Protein AF-A0A351XLN3-F1 (afdb_monomer_lite)

Foldseek 3Di:
DDDDDDDDDDVVVVVVVVVVVVVVVVVVVVCCVVVVPPVDPDDDDDDDDPDDQQQPDDADWDWDWDDDPNFIKIWIWGDDSRDTPDIAIPRDDPVNCVVCVVND

Secondary structure (DSSP, 8-state):
----------HHHHHHHHHHHHHHHHHHHHHHHHHS--SS------S--TT-----S--EEEEEEEEETTEEEEEEEEE-SSSEEEEEEES--HHHHHH-GGG-

Structure (mmCIF, N/CA/C/O backbone):
data_AF-A0A351XLN3-F1
#
_entry.id   AF-A0A351XLN3-F1
#
loop_
_atom_site.group_PDB
_atom_site.id
_atom_site.type_symbol
_atom_site.label_atom_id
_atom_site.label_alt_id
_atom_site.label_comp_id
_atom_site.label_asym_id
_atom_site.label_entity_id
_atom_site.label_seq_id
_atom_site.pdbx_PDB_ins_code
_atom_site.Cartn_x
_atom_site.Cartn_y
_atom_site.Cartn_z
_atom_site.occupancy
_atom_site.B_iso_or_equiv
_atom_site.auth_seq_id
_atom_site.auth_comp_id
_atom_site.auth_asym_id
_atom_site.auth_atom_id
_atom_site.pdbx_PDB_model_num
ATOM 1 N N . MET A 1 1 ? 38.275 4.214 -66.220 1.00 51.94 1 MET A N 1
ATOM 2 C CA . MET A 1 1 ? 39.420 4.153 -65.286 1.00 51.94 1 MET A CA 1
ATOM 3 C C . MET A 1 1 ? 38.883 4.054 -63.862 1.00 51.94 1 MET A C 1
ATOM 5 O O . MET A 1 1 ? 38.512 5.068 -63.282 1.00 51.94 1 MET A O 1
ATOM 9 N N . SER A 1 2 ? 38.737 2.841 -63.332 1.00 66.19 2 SER A N 1
ATOM 10 C CA . SER A 1 2 ? 38.219 2.580 -61.982 1.00 66.19 2 SER A CA 1
ATOM 11 C C . SER A 1 2 ? 39.291 2.924 -60.950 1.00 66.19 2 SER A C 1
ATOM 13 O O . SER A 1 2 ? 40.348 2.301 -60.887 1.00 66.19 2 SER A O 1
ATOM 15 N N . ARG A 1 3 ? 39.040 3.972 -60.166 1.00 69.75 3 ARG A N 1
ATOM 16 C CA . ARG A 1 3 ? 39.963 4.482 -59.152 1.00 69.75 3 ARG A CA 1
ATOM 17 C C . ARG A 1 3 ? 39.734 3.737 -57.838 1.00 69.75 3 ARG A C 1
ATOM 19 O O . ARG A 1 3 ? 39.044 4.238 -56.955 1.00 69.75 3 ARG A O 1
ATOM 26 N N . THR A 1 4 ? 40.291 2.537 -57.715 1.00 80.75 4 THR A N 1
ATOM 27 C CA . THR A 1 4 ? 40.244 1.784 -56.455 1.00 80.75 4 THR A CA 1
ATOM 28 C C . THR A 1 4 ? 41.148 2.472 -55.436 1.00 80.75 4 THR A C 1
ATOM 30 O O . THR A 1 4 ? 42.352 2.604 -55.653 1.00 80.75 4 THR A O 1
ATOM 33 N N . ARG A 1 5 ? 40.572 2.965 -54.336 1.00 74.00 5 ARG A N 1
ATOM 34 C CA . ARG A 1 5 ? 41.341 3.509 -53.212 1.00 74.00 5 ARG A CA 1
ATOM 35 C C . ARG A 1 5 ? 41.584 2.397 -52.203 1.00 74.00 5 ARG A C 1
ATOM 37 O O . ARG A 1 5 ? 40.637 1.818 -51.685 1.00 74.00 5 ARG A O 1
ATOM 44 N N . ILE A 1 6 ? 42.854 2.109 -51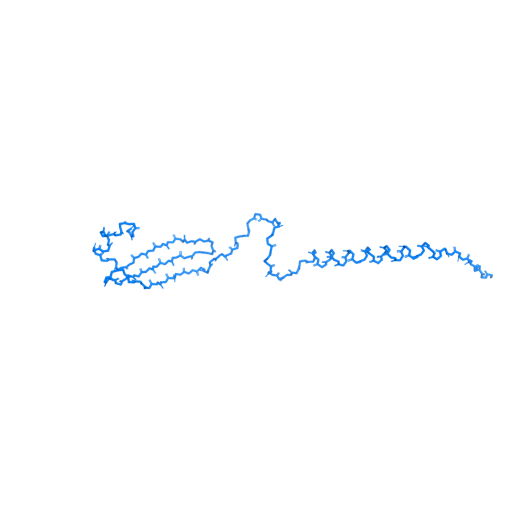.950 1.00 80.31 6 ILE A N 1
ATOM 45 C CA . ILE A 1 6 ? 43.280 1.145 -50.938 1.00 80.31 6 ILE A CA 1
ATOM 46 C C . ILE A 1 6 ? 43.266 1.881 -49.601 1.00 80.31 6 ILE A C 1
ATOM 48 O O . ILE A 1 6 ? 44.052 2.802 -49.384 1.00 80.31 6 ILE A O 1
ATOM 52 N N . ILE A 1 7 ? 42.317 1.522 -48.742 1.00 77.25 7 ILE A N 1
ATOM 53 C CA . ILE A 1 7 ? 42.153 2.110 -47.414 1.00 77.25 7 ILE A CA 1
ATOM 54 C C . ILE A 1 7 ? 42.885 1.201 -46.427 1.00 77.25 7 ILE A C 1
ATOM 56 O O . ILE A 1 7 ? 42.567 0.020 -46.311 1.00 77.25 7 ILE A O 1
ATOM 60 N N . ILE A 1 8 ? 43.887 1.749 -45.743 1.00 75.12 8 ILE A N 1
ATOM 61 C CA . ILE A 1 8 ? 44.701 1.027 -44.762 1.00 75.12 8 ILE A CA 1
ATOM 62 C C . ILE A 1 8 ? 44.092 1.307 -43.389 1.00 75.12 8 ILE A C 1
ATOM 64 O O . ILE A 1 8 ? 44.375 2.331 -42.772 1.00 75.12 8 ILE A O 1
ATOM 68 N N . LEU A 1 9 ? 43.197 0.426 -42.945 1.00 74.81 9 LEU A N 1
ATOM 69 C CA . LEU A 1 9 ? 42.611 0.497 -41.610 1.00 74.81 9 LEU A CA 1
ATOM 70 C C . LEU A 1 9 ? 43.546 -0.163 -40.599 1.00 74.81 9 LEU A C 1
ATOM 72 O O . LEU A 1 9 ? 43.964 -1.312 -40.762 1.00 74.81 9 LEU A O 1
ATOM 76 N N . GLN A 1 10 ? 43.853 0.556 -39.524 1.00 80.06 10 GLN A N 1
ATOM 77 C CA . GLN A 1 10 ? 44.558 -0.024 -38.394 1.00 80.06 10 GLN A CA 1
ATOM 78 C C . GLN A 1 10 ? 43.573 -0.910 -37.627 1.00 80.06 10 GLN A C 1
ATOM 80 O O . GLN A 1 10 ? 42.716 -0.424 -36.896 1.00 80.06 10 GLN A O 1
ATOM 85 N N . MET A 1 11 ? 43.692 -2.231 -37.787 1.00 82.75 11 MET A N 1
ATOM 86 C CA . MET A 1 11 ? 42.822 -3.215 -37.117 1.00 82.75 11 MET A CA 1
ATOM 87 C C . MET A 1 11 ? 42.753 -3.022 -35.595 1.00 82.75 11 MET A C 1
ATOM 89 O O . MET A 1 11 ? 41.730 -3.301 -34.974 1.00 82.75 11 MET A O 1
ATOM 93 N N . ARG A 1 12 ? 43.836 -2.504 -35.001 1.00 82.38 12 ARG A N 1
ATOM 94 C CA . ARG A 1 12 ? 43.911 -2.166 -33.576 1.00 82.38 12 ARG A CA 1
ATOM 95 C C . ARG A 1 12 ? 42.956 -1.052 -33.166 1.00 82.38 12 ARG A C 1
ATOM 97 O O . ARG A 1 12 ? 42.567 -1.028 -32.017 1.00 82.38 12 ARG A O 1
ATOM 104 N N . GLU A 1 13 ? 42.593 -0.141 -34.057 1.00 82.25 13 GLU A N 1
ATOM 105 C CA . GLU A 1 13 ? 41.663 0.946 -33.746 1.00 82.25 13 GLU A CA 1
ATOM 106 C C . GLU A 1 13 ? 40.214 0.494 -33.968 1.00 82.25 13 GLU A C 1
ATOM 108 O O . GLU A 1 13 ? 39.361 0.714 -33.109 1.00 82.25 13 GLU A O 1
ATOM 113 N N . ILE A 1 14 ? 39.967 -0.273 -35.043 1.00 88.44 14 ILE A N 1
ATOM 114 C CA . ILE A 1 14 ? 38.647 -0.855 -35.342 1.00 88.44 14 ILE A CA 1
ATOM 115 C C . ILE A 1 14 ? 38.122 -1.688 -34.170 1.00 88.44 14 ILE A C 1
ATOM 117 O O . ILE A 1 14 ? 36.932 -1.619 -33.869 1.00 88.44 14 ILE A O 1
ATOM 121 N N . ILE A 1 15 ? 38.980 -2.471 -33.506 1.00 90.62 15 ILE A N 1
ATOM 122 C CA . ILE A 1 15 ? 38.531 -3.333 -32.407 1.00 90.62 15 ILE A CA 1
ATOM 123 C C . ILE A 1 15 ? 37.964 -2.509 -31.243 1.00 90.62 15 ILE A C 1
ATOM 125 O O . ILE A 1 15 ? 36.900 -2.840 -30.727 1.00 90.62 15 ILE A O 1
ATOM 129 N N . TYR A 1 16 ? 38.610 -1.395 -30.878 1.00 90.88 16 TYR A N 1
ATOM 130 C CA . TYR A 1 16 ? 38.130 -0.525 -29.805 1.00 90.88 16 TYR A CA 1
ATOM 131 C C . TYR A 1 16 ? 36.863 0.217 -30.220 1.00 90.88 16 TYR A C 1
ATOM 133 O O . TYR A 1 16 ? 35.938 0.316 -29.418 1.00 90.88 16 TYR A O 1
ATOM 141 N N . THR A 1 17 ? 36.771 0.669 -31.474 1.00 91.88 17 THR A N 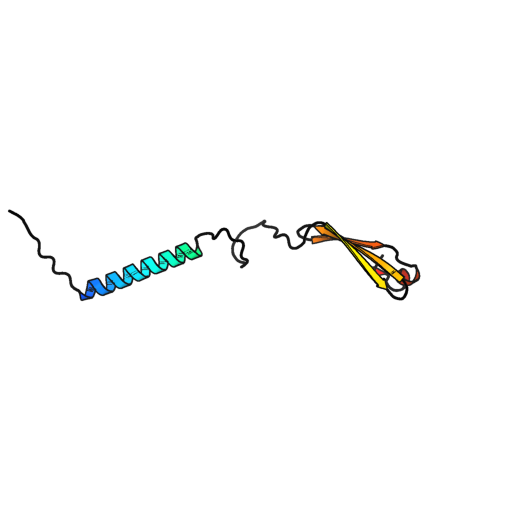1
ATOM 142 C CA . THR A 1 17 ? 35.546 1.285 -32.002 1.00 91.88 17 THR A CA 1
ATOM 143 C C . THR A 1 17 ? 34.378 0.300 -32.006 1.00 91.88 17 THR A C 1
ATOM 145 O O . THR A 1 17 ? 33.280 0.662 -31.594 1.00 91.88 17 THR A O 1
ATOM 148 N N . ALA A 1 18 ? 34.598 -0.953 -32.408 1.00 93.00 18 ALA A N 1
ATOM 149 C CA . ALA A 1 18 ? 33.563 -1.984 -32.415 1.00 93.00 18 ALA A CA 1
ATOM 150 C C . ALA A 1 18 ? 33.069 -2.306 -30.995 1.00 93.00 18 ALA A C 1
ATOM 152 O O . ALA A 1 18 ? 31.861 -2.367 -30.765 1.00 93.00 18 ALA A O 1
ATOM 153 N N . ILE A 1 19 ? 33.990 -2.447 -30.035 1.00 94.19 19 ILE A N 1
ATOM 154 C CA . ILE A 1 19 ? 33.657 -2.667 -28.619 1.00 94.19 19 ILE A CA 1
ATOM 155 C C . ILE A 1 19 ? 32.886 -1.469 -28.053 1.00 94.19 19 ILE A C 1
ATOM 157 O O . ILE A 1 19 ? 31.875 -1.649 -27.378 1.00 94.19 19 ILE A O 1
ATOM 161 N N . PHE A 1 20 ? 33.333 -0.249 -28.353 1.00 94.31 20 PHE A N 1
ATOM 162 C CA . PHE A 1 20 ? 32.708 0.980 -27.871 1.00 94.31 20 PHE A CA 1
ATOM 163 C C . PHE A 1 20 ? 31.291 1.167 -28.426 1.00 94.31 20 PHE A C 1
ATOM 165 O O . PHE A 1 20 ? 30.371 1.479 -27.674 1.00 94.31 20 PHE A O 1
ATOM 172 N N . VAL A 1 21 ? 31.088 0.912 -29.722 1.00 96.38 21 VAL A N 1
ATOM 173 C CA . VAL A 1 21 ? 29.760 0.951 -30.354 1.00 96.38 21 VAL A CA 1
ATOM 174 C C . VAL A 1 21 ? 28.851 -0.134 -29.777 1.00 96.38 21 VAL A C 1
ATOM 176 O O . VAL A 1 21 ? 27.697 0.152 -29.465 1.00 96.38 21 VAL A O 1
ATOM 179 N N . GLY A 1 22 ? 29.364 -1.351 -29.568 1.00 96.19 22 GLY A N 1
ATOM 180 C CA . GLY A 1 22 ? 28.615 -2.430 -28.922 1.00 96.19 22 GLY A CA 1
ATOM 181 C C . GLY A 1 22 ? 28.159 -2.062 -27.507 1.00 96.19 22 GLY A C 1
ATOM 182 O O . GLY A 1 22 ? 26.989 -2.238 -27.181 1.00 96.19 22 GLY A O 1
ATOM 183 N N . LEU A 1 23 ? 29.049 -1.480 -26.697 1.00 96.19 23 LEU A N 1
ATOM 184 C CA . LEU A 1 23 ? 28.717 -0.967 -25.363 1.00 96.19 23 LEU A CA 1
ATOM 185 C C . LEU A 1 23 ? 27.697 0.176 -25.408 1.00 96.19 23 LEU A C 1
ATOM 187 O O . LEU A 1 23 ? 26.792 0.211 -24.581 1.00 96.19 23 LEU A O 1
ATOM 191 N N . GLY A 1 24 ? 27.806 1.089 -26.374 1.00 95.56 24 GLY A N 1
ATOM 192 C CA . GLY A 1 24 ? 26.841 2.177 -26.548 1.00 95.56 24 GLY A CA 1
ATOM 193 C C . GLY A 1 24 ? 25.443 1.672 -26.912 1.00 95.56 24 GLY A C 1
ATOM 194 O O . GLY A 1 24 ? 24.454 2.129 -26.343 1.00 95.56 24 GLY A O 1
ATOM 195 N N . ILE A 1 25 ? 25.358 0.688 -27.812 1.00 96.31 25 ILE A N 1
ATOM 196 C CA . ILE A 1 25 ? 24.089 0.046 -28.180 1.00 96.31 25 ILE A CA 1
ATOM 197 C C . ILE A 1 25 ? 23.526 -0.742 -26.994 1.00 96.31 25 ILE A C 1
ATOM 199 O O . ILE A 1 25 ? 22.338 -0.627 -26.712 1.00 96.31 25 ILE A O 1
ATOM 203 N N . LEU A 1 26 ? 24.361 -1.491 -26.267 1.00 95.19 26 LEU A N 1
ATOM 204 C CA . LEU A 1 26 ? 23.962 -2.196 -25.044 1.00 95.19 26 LEU A CA 1
ATOM 205 C C . LEU A 1 26 ? 23.350 -1.224 -24.025 1.00 95.19 26 LEU A C 1
ATOM 207 O O . LEU A 1 26 ? 22.284 -1.494 -23.478 1.00 95.19 26 LEU A O 1
ATOM 211 N N . LEU A 1 27 ? 24.001 -0.080 -23.805 1.00 93.62 27 LEU A N 1
ATOM 212 C CA . LEU A 1 27 ? 23.519 0.952 -22.893 1.00 93.62 27 LEU A CA 1
ATOM 213 C C . LEU A 1 27 ? 22.182 1.523 -23.372 1.00 93.62 27 LEU A C 1
ATOM 215 O O . LEU A 1 27 ? 21.267 1.651 -22.566 1.00 93.62 27 LEU A O 1
ATOM 219 N N . LEU A 1 28 ? 22.024 1.789 -24.673 1.00 93.88 28 LEU A N 1
ATOM 220 C CA . LEU A 1 28 ? 20.738 2.208 -25.235 1.00 93.88 28 LEU A CA 1
ATOM 221 C C . LEU A 1 28 ? 19.641 1.156 -25.070 1.00 93.88 28 LEU A C 1
ATOM 223 O O . LEU A 1 28 ? 18.512 1.538 -24.803 1.00 93.88 28 LEU A O 1
ATOM 227 N N . VAL A 1 29 ? 19.940 -0.138 -25.201 1.00 93.62 29 VAL A N 1
ATOM 228 C CA . VAL A 1 29 ? 18.956 -1.212 -24.976 1.00 93.62 29 VAL A CA 1
ATOM 229 C C . VAL A 1 29 ? 18.529 -1.262 -23.513 1.00 93.62 29 VAL A C 1
ATOM 231 O O . VAL A 1 29 ? 17.341 -1.388 -23.245 1.00 93.62 29 VAL A O 1
ATOM 234 N N . VAL A 1 30 ? 19.465 -1.119 -22.570 1.00 88.75 30 VAL A N 1
ATOM 235 C CA . VAL A 1 30 ? 19.147 -1.040 -21.133 1.00 88.75 30 VAL A CA 1
ATOM 236 C C . VAL A 1 30 ? 18.326 0.207 -20.833 1.00 88.75 30 VAL A C 1
ATOM 238 O O . VAL A 1 30 ? 17.328 0.124 -20.126 1.00 88.75 30 VAL A O 1
ATOM 241 N N . LEU A 1 31 ? 18.717 1.350 -21.399 1.00 88.88 31 LEU A N 1
ATOM 242 C CA . LEU A 1 31 ? 17.979 2.595 -21.245 1.00 88.88 31 LEU A CA 1
ATOM 243 C C . LEU A 1 31 ? 16.574 2.448 -21.813 1.00 88.88 31 LEU A C 1
ATOM 245 O O . LEU A 1 31 ? 15.622 2.825 -21.156 1.00 88.88 31 LEU A O 1
ATOM 249 N N . PHE A 1 32 ? 16.434 1.854 -22.993 1.00 89.88 32 PHE A N 1
ATOM 250 C CA . PHE A 1 32 ? 15.138 1.598 -23.590 1.00 89.88 32 PHE A CA 1
ATOM 251 C C . PHE A 1 32 ? 14.340 0.640 -22.720 1.00 89.88 32 PHE A C 1
ATOM 253 O O . PHE A 1 32 ? 13.239 0.980 -22.374 1.00 89.88 32 PHE A O 1
ATOM 260 N N . PHE A 1 33 ? 14.877 -0.484 -22.256 1.00 85.12 33 PHE A N 1
ATOM 261 C CA . PHE A 1 33 ? 14.134 -1.411 -21.395 1.00 85.12 33 PHE A CA 1
ATOM 262 C C . PHE A 1 33 ? 13.723 -0.800 -20.043 1.00 85.12 33 PHE A C 1
ATOM 264 O O . PHE A 1 33 ? 12.662 -1.119 -19.526 1.00 85.12 33 PHE A O 1
ATOM 271 N N . MET A 1 34 ? 14.546 0.089 -19.480 1.00 82.56 34 MET A N 1
ATOM 272 C CA . MET A 1 34 ? 14.290 0.739 -18.191 1.00 82.56 34 MET A CA 1
ATOM 273 C C . MET A 1 34 ? 13.398 1.987 -18.306 1.00 82.56 34 MET A C 1
ATOM 275 O O . MET A 1 34 ? 12.683 2.313 -17.365 1.00 82.56 34 MET A O 1
ATOM 279 N N . PHE A 1 35 ? 13.458 2.707 -19.430 1.00 80.12 35 PHE A N 1
ATOM 280 C CA . PHE A 1 35 ? 12.655 3.907 -19.701 1.00 80.12 35 PHE A CA 1
ATOM 281 C C . PHE A 1 35 ? 11.469 3.638 -20.628 1.00 80.12 35 PHE A C 1
ATOM 283 O O . PHE A 1 35 ? 10.657 4.538 -20.838 1.00 80.12 35 PHE A O 1
ATOM 290 N N . TRP A 1 36 ? 11.353 2.442 -21.206 1.00 74.50 36 TRP A N 1
ATOM 291 C CA . TRP A 1 36 ? 10.111 1.989 -21.808 1.00 74.50 36 TRP A CA 1
ATOM 292 C C . TRP A 1 36 ? 9.169 1.795 -20.632 1.00 74.50 36 TRP A C 1
ATOM 294 O O . TRP A 1 36 ? 9.469 0.969 -19.769 1.00 74.50 36 TRP A O 1
ATOM 304 N N . PRO A 1 37 ? 8.086 2.580 -20.538 1.00 65.00 37 PRO A N 1
ATOM 305 C CA . PRO A 1 37 ? 7.077 2.328 -19.536 1.00 65.00 37 PRO A CA 1
ATOM 306 C C . PRO A 1 37 ? 6.497 0.962 -19.885 1.00 65.00 37 PRO A C 1
ATOM 308 O O . PRO A 1 37 ? 5.705 0.830 -20.822 1.00 65.00 37 PRO A O 1
ATOM 311 N N . ASP A 1 38 ? 6.962 -0.079 -19.198 1.00 59.81 38 ASP A N 1
ATOM 312 C CA . ASP A 1 38 ? 6.229 -1.326 -19.165 1.00 59.81 38 ASP A CA 1
ATOM 313 C C . ASP A 1 38 ? 4.903 -0.932 -18.522 1.00 59.81 38 ASP A C 1
ATOM 315 O O . ASP A 1 38 ? 4.857 -0.486 -17.377 1.00 59.81 38 ASP A O 1
ATOM 319 N N . GLY A 1 39 ? 3.828 -0.955 -19.309 1.00 57.59 39 GLY A N 1
ATOM 320 C CA . GLY A 1 39 ? 2.468 -0.661 -18.857 1.00 57.59 39 GLY A CA 1
ATOM 321 C C . GLY A 1 39 ? 1.940 -1.779 -17.963 1.00 57.59 39 GLY A C 1
ATOM 322 O O . GLY A 1 39 ? 0.810 -2.231 -18.133 1.00 57.59 39 GLY A O 1
ATOM 323 N N . LYS A 1 40 ? 2.798 -2.285 -17.082 1.00 51.88 40 LYS A N 1
ATOM 324 C CA . LYS A 1 40 ? 2.495 -3.230 -16.036 1.00 51.88 40 LYS A CA 1
ATOM 325 C C . LYS A 1 40 ? 2.831 -2.563 -14.727 1.00 51.88 40 LYS A C 1
ATOM 327 O O . LYS A 1 40 ? 3.984 -2.306 -14.397 1.00 51.88 40 LYS A O 1
ATOM 332 N N . ASP A 1 41 ? 1.753 -2.306 -14.016 1.00 52.28 41 ASP A N 1
ATOM 333 C CA . ASP A 1 41 ? 1.699 -1.981 -12.610 1.00 52.28 41 ASP A CA 1
ATOM 334 C C . ASP A 1 41 ? 2.478 -3.024 -11.797 1.00 52.28 41 ASP A C 1
ATOM 336 O O . ASP A 1 41 ? 1.934 -4.009 -11.305 1.00 52.28 41 ASP A O 1
ATOM 340 N N . GLU A 1 42 ? 3.782 -2.829 -11.656 1.00 50.94 42 GLU A N 1
ATOM 341 C CA . GLU A 1 42 ? 4.581 -3.544 -10.670 1.00 50.94 42 GLU A CA 1
ATOM 342 C C . GLU A 1 42 ? 5.491 -2.573 -9.925 1.00 50.94 42 GLU A C 1
ATOM 344 O O . GLU A 1 42 ? 6.705 -2.519 -10.077 1.00 50.94 42 GLU A O 1
ATOM 349 N N . ASN A 1 43 ? 4.830 -1.782 -9.079 1.00 50.00 43 ASN A N 1
ATOM 350 C CA . ASN A 1 43 ? 5.171 -1.661 -7.666 1.00 50.00 43 ASN A CA 1
ATOM 351 C C . ASN A 1 43 ? 6.682 -1.589 -7.346 1.00 50.00 43 ASN A C 1
ATOM 353 O O . ASN A 1 43 ? 7.243 -2.485 -6.712 1.00 50.00 43 ASN A O 1
ATOM 357 N N . ASN A 1 44 ? 7.348 -0.496 -7.725 1.00 44.12 44 ASN A N 1
ATOM 358 C CA . ASN A 1 44 ? 8.432 0.044 -6.903 1.00 44.12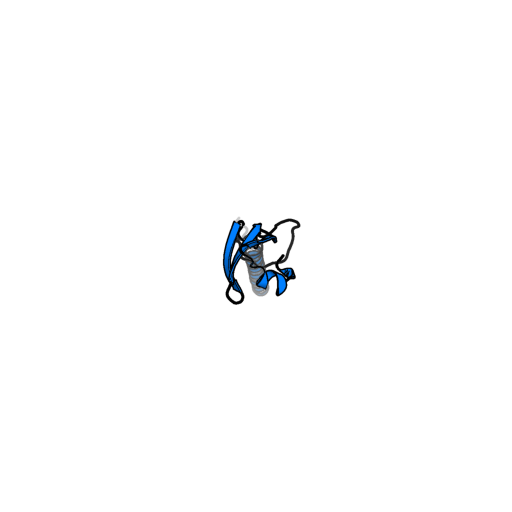 44 ASN A CA 1
ATOM 359 C C . ASN A 1 44 ? 8.572 1.557 -7.087 1.00 44.12 44 ASN A C 1
ATOM 361 O O . ASN A 1 44 ? 9.239 2.068 -7.983 1.00 44.12 44 ASN A O 1
ATOM 365 N N . GLU A 1 45 ? 7.868 2.244 -6.200 1.00 55.03 45 GLU A N 1
ATOM 366 C CA . GLU A 1 45 ? 8.141 3.559 -5.641 1.00 55.03 45 GLU A CA 1
ATOM 367 C C . GLU A 1 45 ? 9.490 4.195 -6.034 1.00 55.03 45 GLU A C 1
ATOM 369 O O . GLU A 1 45 ? 10.565 3.728 -5.650 1.00 55.03 45 GLU A O 1
ATOM 374 N N . ARG A 1 46 ? 9.387 5.368 -6.672 1.00 52.22 46 ARG A N 1
ATOM 375 C CA . ARG A 1 46 ? 10.111 6.628 -6.382 1.00 52.22 46 ARG A CA 1
ATOM 376 C C . ARG A 1 46 ? 10.488 7.354 -7.668 1.00 52.22 46 ARG A C 1
ATOM 378 O O . ARG A 1 46 ? 11.658 7.432 -8.024 1.00 52.22 46 ARG A O 1
ATOM 385 N N . ALA A 1 47 ? 9.508 7.986 -8.296 1.00 49.53 47 ALA A N 1
ATOM 386 C CA . ALA A 1 47 ? 9.669 9.353 -8.779 1.00 49.53 47 ALA A CA 1
ATOM 387 C C . ALA A 1 47 ? 8.332 9.861 -9.306 1.00 49.53 47 ALA A C 1
ATOM 389 O O . ALA A 1 47 ? 7.792 9.313 -10.255 1.00 49.53 47 ALA A O 1
ATOM 390 N N . SER A 1 48 ? 7.899 10.979 -8.727 1.00 45.84 48 SER A N 1
ATOM 391 C CA . SER A 1 48 ? 7.021 11.948 -9.376 1.00 45.84 48 SER A CA 1
ATOM 392 C C . SER A 1 48 ? 5.589 11.479 -9.614 1.00 45.84 48 SER A C 1
ATOM 394 O O . SER A 1 48 ? 5.281 10.881 -10.636 1.00 45.84 48 SER A O 1
ATOM 396 N N . SER A 1 49 ? 4.675 11.904 -8.749 1.00 40.72 49 SER A N 1
ATOM 397 C CA . SER A 1 49 ? 3.690 12.931 -9.115 1.00 40.72 49 SER A CA 1
ATOM 398 C C . SER A 1 49 ? 2.741 13.135 -7.947 1.00 40.72 49 SER A C 1
ATOM 400 O O . SER A 1 49 ? 2.273 12.190 -7.319 1.00 40.72 49 SER A O 1
ATOM 402 N N . GLU A 1 50 ? 2.481 14.397 -7.631 1.00 47.19 50 GLU A N 1
ATOM 403 C CA . GLU A 1 50 ? 1.316 14.766 -6.846 1.00 47.19 50 GLU A CA 1
ATOM 404 C C . GLU A 1 50 ? 0.082 14.108 -7.485 1.00 47.19 50 GLU A C 1
ATOM 406 O O . GLU A 1 50 ? -0.178 14.305 -8.671 1.00 47.19 50 GLU A O 1
ATOM 411 N N . ASN A 1 51 ? -0.690 13.385 -6.667 1.00 47.16 51 ASN A N 1
ATOM 412 C CA . ASN A 1 51 ? -2.076 12.991 -6.929 1.00 47.16 51 ASN A CA 1
ATOM 413 C C . ASN A 1 51 ? -2.352 11.661 -7.666 1.00 47.16 51 ASN A C 1
ATOM 415 O O . ASN A 1 51 ? -3.328 11.571 -8.404 1.00 47.16 51 ASN A O 1
ATOM 419 N N . GLU A 1 52 ? -1.600 10.595 -7.385 1.00 51.25 52 GLU A N 1
ATOM 420 C CA . GLU A 1 52 ? -2.151 9.235 -7.491 1.00 51.25 52 GLU A CA 1
ATOM 421 C C . GLU A 1 52 ? -2.406 8.694 -6.088 1.00 51.25 52 GLU A C 1
ATOM 423 O O . GLU A 1 52 ? -1.512 8.230 -5.382 1.00 51.25 52 GLU A O 1
ATOM 428 N N . LYS A 1 53 ? -3.657 8.815 -5.650 1.00 56.84 53 LYS A N 1
ATOM 429 C CA . LYS A 1 53 ? -4.142 8.131 -4.459 1.00 56.84 53 LYS A CA 1
ATOM 430 C C . LYS A 1 53 ? -4.250 6.648 -4.797 1.00 56.84 53 LYS A C 1
ATOM 432 O O . LYS A 1 53 ? -5.263 6.193 -5.314 1.00 56.84 53 LYS A O 1
ATOM 437 N N . THR A 1 54 ? -3.165 5.909 -4.581 1.00 59.66 54 THR A N 1
ATOM 438 C CA . THR A 1 54 ? -3.177 4.447 -4.652 1.00 59.66 54 THR A CA 1
ATOM 439 C C . THR A 1 54 ? -4.246 3.944 -3.686 1.00 59.66 54 THR A C 1
ATOM 441 O O . THR A 1 54 ? -4.156 4.220 -2.491 1.00 59.66 54 THR A O 1
ATOM 444 N N . ALA A 1 55 ? -5.266 3.249 -4.193 1.00 64.94 55 ALA A N 1
ATOM 445 C CA . ALA A 1 55 ? -6.304 2.657 -3.359 1.00 64.94 55 ALA A CA 1
ATOM 446 C C . ALA A 1 55 ? -5.666 1.609 -2.426 1.00 64.94 55 ALA A C 1
ATOM 448 O O . ALA A 1 55 ? -5.198 0.563 -2.874 1.00 64.94 55 ALA A O 1
ATOM 449 N N . ILE A 1 56 ? -5.590 1.920 -1.132 1.00 82.38 56 ILE A N 1
ATOM 450 C CA . ILE A 1 56 ? -5.040 1.061 -0.070 1.00 82.38 56 ILE A CA 1
ATOM 451 C C . ILE A 1 56 ? -6.115 0.085 0.434 1.00 82.38 56 ILE A C 1
ATOM 453 O O . ILE A 1 56 ? -5.794 -0.991 0.941 1.00 82.38 56 ILE A O 1
ATOM 457 N N . TYR A 1 57 ? -7.392 0.443 0.280 1.00 82.25 57 TYR A N 1
ATOM 458 C CA . TYR A 1 57 ? -8.536 -0.342 0.734 1.00 82.25 57 TYR A CA 1
ATOM 459 C C . TYR A 1 57 ? -9.528 -0.587 -0.405 1.00 82.25 57 TYR A C 1
ATOM 461 O O . TYR A 1 57 ? -9.690 0.246 -1.294 1.00 82.25 57 TYR A O 1
ATOM 469 N N . GLU A 1 58 ? -10.245 -1.709 -0.346 1.00 86.44 58 GLU A N 1
ATOM 470 C CA . GLU A 1 58 ? -11.451 -1.890 -1.152 1.00 86.44 58 GLU A CA 1
ATOM 471 C C . GLU A 1 58 ? -12.600 -1.092 -0.519 1.00 86.44 58 GLU A C 1
ATOM 473 O O . GLU A 1 58 ? -12.925 -1.265 0.660 1.00 86.44 58 GLU A O 1
ATOM 478 N N . ALA A 1 59 ? -13.202 -0.187 -1.295 1.00 89.69 59 ALA A N 1
ATOM 479 C CA . ALA A 1 59 ? -14.307 0.637 -0.824 1.00 89.69 59 ALA A CA 1
ATOM 480 C C . ALA A 1 59 ? -15.541 -0.230 -0.539 1.00 89.69 59 ALA A C 1
ATOM 482 O O . ALA A 1 59 ? -16.007 -0.992 -1.390 1.00 89.69 59 ALA A O 1
ATOM 483 N N . GLY A 1 60 ? -16.096 -0.100 0.663 1.00 88.62 60 GLY A N 1
ATOM 484 C CA . GLY A 1 60 ? -17.210 -0.941 1.079 1.00 88.62 60 GLY A CA 1
ATOM 485 C C . GLY A 1 60 ? -17.536 -0.854 2.562 1.00 88.62 60 GLY A C 1
ATOM 486 O O . GLY A 1 60 ? -16.857 -0.189 3.347 1.00 88.62 60 GLY A O 1
ATOM 487 N N . VAL A 1 61 ? -18.613 -1.543 2.936 1.00 91.81 61 VAL A N 1
ATOM 488 C CA . VAL A 1 61 ? -19.048 -1.690 4.327 1.00 91.81 61 VAL A CA 1
ATOM 489 C C . VAL A 1 61 ? -18.718 -3.101 4.787 1.00 91.81 61 VAL A C 1
ATOM 491 O O . VAL A 1 61 ? -19.271 -4.078 4.281 1.00 91.81 61 VAL A O 1
ATOM 494 N N . TYR A 1 62 ? -17.836 -3.200 5.773 1.00 90.25 62 TYR A N 1
ATOM 495 C CA . TYR A 1 62 ? -17.400 -4.464 6.349 1.00 90.25 62 TYR A CA 1
ATOM 496 C C . TYR A 1 62 ? -18.060 -4.648 7.705 1.00 90.25 62 TYR A C 1
ATOM 498 O O . TYR A 1 62 ? -17.991 -3.767 8.557 1.00 90.25 62 TYR A O 1
ATOM 506 N N . ASN A 1 63 ? -18.695 -5.800 7.905 1.00 91.50 63 ASN A N 1
ATOM 507 C CA . ASN A 1 63 ? -19.326 -6.153 9.170 1.00 91.50 63 ASN A CA 1
ATOM 508 C C . ASN A 1 63 ? -18.614 -7.367 9.763 1.00 91.50 63 ASN A C 1
ATOM 510 O O . ASN A 1 63 ? -18.332 -8.334 9.050 1.00 91.50 63 ASN A O 1
ATOM 514 N N . LYS A 1 64 ? -18.318 -7.316 11.059 1.00 91.19 64 LYS A N 1
ATOM 515 C CA . LYS A 1 64 ? -17.681 -8.413 11.782 1.00 91.19 64 LYS A CA 1
ATOM 516 C C . LYS A 1 64 ? -18.299 -8.584 13.160 1.00 91.19 64 LYS A C 1
ATOM 518 O O . LYS A 1 64 ? -18.338 -7.648 13.952 1.00 91.19 64 LYS A O 1
ATOM 523 N N . GLU A 1 65 ? -18.710 -9.808 13.453 1.00 90.56 65 GLU A N 1
ATOM 524 C CA . GLU A 1 65 ? -19.152 -10.205 14.785 1.00 90.56 65 GLU A CA 1
ATOM 525 C C . GLU A 1 65 ? -17.945 -10.471 15.692 1.00 90.56 65 GLU A C 1
ATOM 527 O O . GLU A 1 65 ? -16.953 -11.089 15.282 1.00 90.56 65 GLU A O 1
ATOM 532 N N . MET A 1 66 ? -18.020 -9.992 16.932 1.00 87.31 66 MET A N 1
ATOM 533 C CA . MET A 1 66 ? -17.003 -10.216 17.956 1.00 87.31 66 MET A CA 1
ATOM 534 C C . MET A 1 66 ? -17.660 -10.407 19.323 1.00 87.31 66 MET A C 1
ATOM 536 O O . MET A 1 66 ? -18.656 -9.768 19.637 1.00 87.31 66 MET A O 1
ATOM 540 N N . THR A 1 67 ? -17.100 -11.274 20.160 1.00 88.56 67 THR A N 1
ATOM 541 C CA . THR A 1 67 ? -17.581 -11.485 21.531 1.00 88.56 67 THR A CA 1
ATOM 542 C C . THR A 1 67 ? -16.719 -10.693 22.512 1.00 88.56 67 THR A C 1
ATOM 544 O O . THR A 1 67 ? -15.493 -10.831 22.499 1.00 88.56 67 THR A O 1
ATOM 547 N N . ILE A 1 68 ? -17.341 -9.876 23.365 1.00 84.19 68 ILE A N 1
ATOM 548 C CA . ILE A 1 68 ? -16.689 -9.168 24.475 1.00 84.19 68 ILE A CA 1
ATOM 549 C C . ILE A 1 68 ? -17.349 -9.610 25.782 1.00 84.19 68 ILE A C 1
ATOM 551 O O . ILE A 1 68 ? -18.514 -9.308 26.034 1.00 84.19 68 ILE A O 1
ATOM 555 N N . GLY A 1 69 ? -16.595 -10.324 26.621 1.00 83.00 69 GLY A N 1
ATOM 556 C CA . GLY A 1 69 ? -17.161 -10.983 27.799 1.00 83.00 69 GLY A CA 1
ATOM 557 C C . GLY A 1 69 ? -18.178 -12.043 27.374 1.00 83.00 69 GLY A C 1
ATOM 558 O O . GLY A 1 69 ? -17.827 -12.943 26.616 1.00 83.00 69 GLY A O 1
ATOM 559 N N . ASP A 1 70 ? -19.425 -11.890 27.819 1.00 83.06 70 ASP A N 1
ATOM 560 C CA . ASP A 1 70 ? -20.558 -12.752 27.449 1.00 83.06 70 ASP A CA 1
ATOM 561 C C . ASP A 1 70 ? -21.461 -12.143 26.354 1.00 83.06 70 ASP A C 1
ATOM 563 O O . ASP A 1 70 ? -22.433 -12.769 25.930 1.00 83.06 70 ASP A O 1
ATOM 567 N N . SER A 1 71 ? -21.146 -10.938 25.865 1.00 82.12 71 SER A N 1
ATOM 568 C CA . SER A 1 71 ? -21.966 -10.220 24.880 1.00 82.12 71 SER A CA 1
ATOM 569 C C . SER A 1 71 ? -21.380 -10.325 23.471 1.00 82.12 71 SER A C 1
ATOM 571 O O . SER A 1 71 ? -20.178 -10.142 23.267 1.00 82.12 71 SER A O 1
ATOM 573 N N . VAL A 1 72 ? -22.232 -10.591 22.477 1.00 87.31 72 VAL A N 1
ATOM 574 C CA . VAL A 1 72 ? -21.865 -10.572 21.050 1.00 87.31 72 VAL A CA 1
ATOM 575 C C . VAL A 1 72 ? -22.192 -9.202 20.471 1.00 87.31 72 VAL A C 1
ATOM 577 O O . VAL A 1 72 ? -23.339 -8.761 20.506 1.00 87.31 72 VAL A O 1
ATOM 580 N N . ILE A 1 73 ? -21.178 -8.544 19.926 1.00 88.44 73 ILE A N 1
ATOM 581 C CA . ILE A 1 73 ? -21.254 -7.211 19.336 1.00 88.44 73 ILE A CA 1
ATOM 582 C C . ILE A 1 73 ? -20.954 -7.269 17.836 1.00 88.44 73 ILE A C 1
ATOM 584 O O . ILE A 1 73 ? -20.256 -8.163 17.350 1.00 88.44 73 ILE A O 1
ATOM 588 N N . ASN A 1 74 ? -21.455 -6.281 17.103 1.00 89.62 74 ASN A N 1
ATOM 589 C CA . ASN A 1 74 ? -21.267 -6.157 15.662 1.00 89.62 74 ASN A CA 1
ATOM 590 C C . ASN A 1 74 ? -20.438 -4.912 15.348 1.00 89.62 74 ASN A C 1
ATOM 592 O O . ASN A 1 74 ? -20.882 -3.794 15.607 1.00 89.62 74 ASN A O 1
ATOM 596 N N . LEU A 1 75 ? -19.250 -5.104 14.778 1.00 88.62 75 LEU A N 1
ATOM 597 C CA . LEU A 1 75 ? -18.387 -4.035 14.290 1.00 88.62 75 LEU A CA 1
ATOM 598 C C . LEU A 1 75 ? -18.696 -3.759 12.819 1.00 88.62 75 LEU A C 1
ATOM 600 O O . LEU A 1 75 ? -18.521 -4.641 11.979 1.00 88.62 75 LEU A O 1
ATOM 604 N N . GLN A 1 76 ? -19.097 -2.533 12.515 1.00 90.50 76 GLN A N 1
ATOM 605 C CA . GLN A 1 76 ? -19.268 -2.018 11.167 1.00 90.50 76 GLN A CA 1
ATOM 606 C C . GLN A 1 76 ? -18.149 -1.026 10.851 1.00 90.50 76 GLN A C 1
ATOM 608 O O . GLN A 1 76 ? -17.911 -0.081 11.599 1.00 90.50 76 GLN A O 1
ATOM 613 N N . VAL A 1 77 ? -17.466 -1.234 9.731 1.00 90.88 77 VAL A N 1
ATOM 614 C CA . VAL A 1 77 ? -16.411 -0.344 9.243 1.00 90.88 77 VAL A CA 1
ATOM 615 C C . VAL A 1 77 ? -16.760 0.104 7.834 1.00 90.88 77 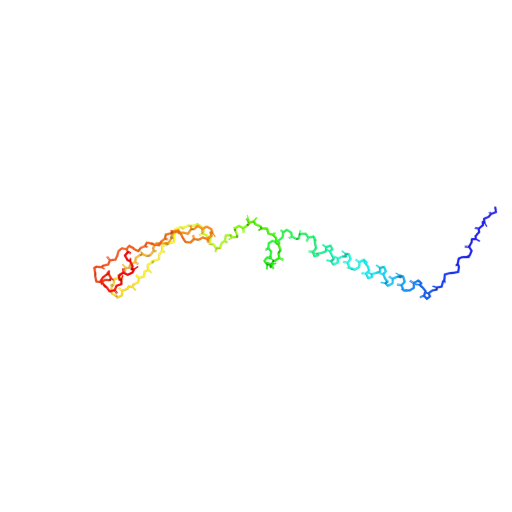VAL A C 1
ATOM 617 O O . VAL A 1 77 ? -16.967 -0.727 6.949 1.00 90.88 77 VAL A O 1
ATOM 620 N N . ILE A 1 78 ? -16.813 1.417 7.629 1.00 90.69 78 ILE A N 1
ATOM 621 C CA . ILE A 1 78 ? -17.022 2.032 6.319 1.00 90.69 78 ILE A CA 1
ATOM 622 C C . ILE A 1 78 ? -15.656 2.464 5.794 1.00 90.69 78 ILE A C 1
ATOM 624 O O . ILE A 1 78 ? -14.998 3.318 6.397 1.00 90.69 78 ILE A O 1
ATOM 628 N N . LEU A 1 79 ? -15.229 1.866 4.685 1.00 91.31 79 LEU A N 1
ATOM 629 C CA . LEU A 1 79 ? -13.950 2.140 4.035 1.00 91.31 79 LEU A CA 1
ATOM 630 C C . LEU A 1 79 ? -14.162 2.909 2.729 1.00 91.31 79 LEU A C 1
ATOM 632 O O . LEU A 1 79 ? -15.096 2.639 1.975 1.00 91.31 79 LEU A O 1
ATOM 636 N N . ASP A 1 80 ? -13.261 3.848 2.479 1.00 86.56 80 ASP A N 1
ATOM 637 C CA . ASP A 1 80 ? -13.013 4.467 1.178 1.00 86.56 80 ASP A CA 1
ATOM 638 C C . ASP A 1 80 ? -11.642 3.992 0.684 1.00 86.56 80 ASP A C 1
ATOM 640 O O . ASP A 1 80 ? -10.858 3.459 1.472 1.00 86.56 80 ASP A O 1
ATOM 644 N N . GLU A 1 81 ? -11.329 4.221 -0.585 1.00 83.81 81 GLU A N 1
ATOM 645 C CA . GLU A 1 81 ? -10.122 3.705 -1.243 1.00 83.81 81 GLU A CA 1
ATOM 646 C C . GLU A 1 81 ? -8.824 4.101 -0.513 1.00 83.81 81 GLU A C 1
ATOM 648 O O . GLU A 1 81 ? -7.828 3.388 -0.558 1.00 83.81 81 GLU A O 1
ATOM 653 N N . GLU A 1 82 ? -8.837 5.196 0.246 1.00 80.56 82 GLU A N 1
ATOM 654 C CA . GLU A 1 82 ? -7.655 5.732 0.933 1.00 80.56 82 GLU A CA 1
ATOM 655 C C . GLU A 1 82 ? -7.708 5.657 2.461 1.00 80.56 82 GLU A C 1
ATOM 657 O O . GLU A 1 82 ? -6.671 5.758 3.117 1.00 80.56 82 GLU A O 1
ATOM 662 N N . GLN A 1 83 ? -8.900 5.567 3.058 1.00 82.62 83 GLN A N 1
ATOM 663 C CA . GLN A 1 83 ? -9.060 5.784 4.497 1.00 82.62 83 GLN A CA 1
ATOM 664 C C . GLN A 1 83 ? -10.326 5.151 5.071 1.00 82.62 83 GLN A C 1
ATOM 666 O O . GLN A 1 83 ? -11.358 5.037 4.409 1.00 82.62 83 GLN A O 1
ATOM 671 N N . VAL A 1 84 ? -10.264 4.833 6.364 1.00 86.56 84 VAL A N 1
ATOM 672 C CA . VAL A 1 84 ? -11.437 4.469 7.161 1.00 86.56 84 VAL A CA 1
ATOM 673 C C . VAL A 1 84 ? -12.307 5.711 7.361 1.00 86.56 84 VAL A C 1
ATOM 675 O O . VAL A 1 84 ? -11.840 6.710 7.906 1.00 86.56 84 VAL A O 1
ATOM 678 N N . LYS A 1 85 ? -13.568 5.662 6.922 1.00 88.31 85 LYS A N 1
ATOM 679 C CA . LYS A 1 85 ? -14.530 6.769 7.062 1.00 88.31 85 LYS A CA 1
ATOM 680 C C . LYS A 1 85 ? -15.258 6.734 8.391 1.00 88.31 85 LYS A C 1
ATOM 682 O O . LYS A 1 85 ? -15.431 7.773 9.020 1.00 88.31 85 LYS A O 1
ATOM 687 N N . SER A 1 86 ? -15.722 5.557 8.788 1.00 85.31 86 SER A N 1
ATOM 688 C CA . SER A 1 86 ? -16.466 5.384 10.029 1.00 85.31 86 SER A CA 1
ATOM 689 C C . SER A 1 86 ? -16.219 3.996 10.601 1.00 85.31 86 SER A C 1
ATOM 691 O O . SER A 1 86 ? -15.964 3.033 9.872 1.00 85.31 86 SER A O 1
ATOM 693 N N . VAL A 1 87 ? -16.271 3.932 11.926 1.00 87.69 87 VAL A N 1
ATOM 694 C CA . VAL A 1 87 ? -16.247 2.698 12.697 1.00 87.69 87 VAL A CA 1
ATOM 695 C C . VAL A 1 87 ? -17.394 2.801 13.685 1.00 87.69 87 VAL A C 1
ATOM 697 O O . VAL A 1 87 ? -17.397 3.690 14.532 1.00 87.69 87 VAL A O 1
ATOM 700 N N . GLU A 1 88 ? -18.365 1.910 13.560 1.00 86.75 88 GLU A N 1
ATOM 701 C CA . GLU A 1 88 ? -19.535 1.853 14.427 1.00 86.75 88 GLU A CA 1
ATOM 702 C C . GLU A 1 88 ? -19.636 0.472 15.057 1.00 86.75 88 GLU A C 1
ATOM 704 O O . GLU A 1 88 ? -19.377 -0.552 14.425 1.00 86.75 88 GLU A O 1
ATOM 709 N N . MET A 1 89 ? -20.019 0.437 16.326 1.00 84.62 89 MET A N 1
ATOM 710 C CA . MET A 1 89 ? -20.207 -0.801 17.061 1.00 84.62 89 MET A CA 1
ATOM 711 C C . MET A 1 89 ? -21.656 -0.870 17.530 1.00 84.62 89 MET A C 1
ATOM 713 O O . MET A 1 89 ? -22.145 0.007 18.236 1.00 84.62 89 MET A O 1
ATOM 717 N N . THR A 1 90 ? -22.364 -1.906 17.095 1.00 82.81 90 THR A N 1
ATOM 718 C CA . THR A 1 90 ? -23.786 -2.107 17.387 1.00 82.81 90 THR A CA 1
ATOM 719 C C . THR A 1 90 ? -23.969 -3.285 18.342 1.00 82.81 90 THR A C 1
ATOM 721 O O . THR A 1 90 ? -23.132 -4.188 18.397 1.00 82.81 90 THR A O 1
ATOM 724 N N . ASN A 1 91 ? -25.088 -3.293 19.076 1.00 81.81 91 ASN A N 1
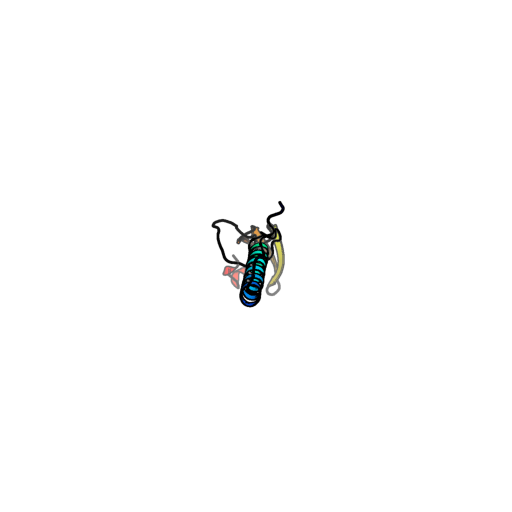ATOM 725 C CA . ASN A 1 91 ? -25.414 -4.291 20.109 1.00 81.81 91 ASN A CA 1
ATOM 726 C C . ASN A 1 91 ? -24.489 -4.257 21.343 1.00 81.81 91 ASN A C 1
ATOM 728 O O . ASN A 1 91 ? -24.221 -5.287 21.954 1.00 81.81 91 ASN A O 1
ATOM 732 N N . LEU A 1 92 ? -24.006 -3.070 21.722 1.00 80.44 92 LEU A N 1
ATOM 733 C CA . LEU A 1 92 ? -23.289 -2.874 22.982 1.00 80.44 92 LEU A CA 1
ATOM 734 C C . LEU A 1 92 ? -24.252 -3.034 24.169 1.00 80.44 92 LEU A C 1
ATOM 736 O O . LEU A 1 92 ? -25.257 -2.331 24.246 1.00 80.44 92 LEU A O 1
ATOM 740 N N . ASP A 1 93 ? -23.927 -3.944 25.088 1.00 84.00 93 ASP A N 1
ATOM 741 C CA . ASP A 1 93 ? -24.615 -4.071 26.378 1.00 84.00 93 ASP A CA 1
ATOM 742 C C . ASP A 1 93 ? -24.117 -3.013 27.383 1.00 84.00 93 ASP A C 1
ATOM 744 O O . ASP A 1 93 ? -22.971 -2.551 27.298 1.00 84.00 93 ASP A O 1
ATOM 748 N N . ASP A 1 94 ? -24.947 -2.668 28.372 1.00 82.62 94 ASP A N 1
ATOM 749 C CA . ASP A 1 94 ? -24.649 -1.658 29.399 1.00 82.62 94 ASP A CA 1
ATOM 750 C C . ASP A 1 94 ? -23.364 -1.994 30.174 1.00 82.62 94 ASP A C 1
ATOM 752 O O . ASP A 1 94 ? -22.551 -1.112 30.472 1.00 82.62 94 ASP A O 1
ATOM 756 N N . THR A 1 95 ? -23.127 -3.282 30.440 1.00 84.38 95 THR A N 1
ATOM 757 C CA . THR A 1 95 ? -21.913 -3.765 31.114 1.00 84.38 95 THR A CA 1
ATOM 758 C C . THR A 1 95 ? -20.662 -3.482 30.284 1.00 84.38 95 THR A C 1
ATOM 760 O O . THR A 1 95 ? -19.661 -2.977 30.798 1.00 84.38 95 THR A O 1
ATOM 763 N N . VAL A 1 96 ? -20.721 -3.770 28.981 1.00 82.25 96 VAL A N 1
ATOM 764 C CA . VAL A 1 96 ? -19.608 -3.554 28.045 1.00 82.25 96 VAL A CA 1
ATOM 765 C C . VAL A 1 96 ? -19.359 -2.058 27.878 1.00 82.25 96 VAL A C 1
ATOM 767 O O . VAL A 1 96 ? -18.211 -1.624 27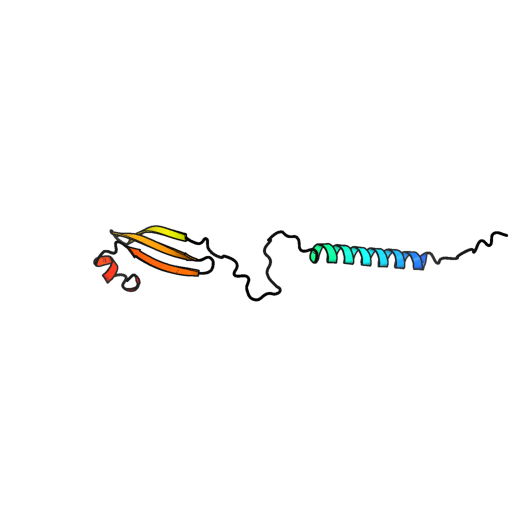.949 1.00 82.25 96 VAL A O 1
ATOM 770 N N . SER A 1 97 ? -20.414 -1.248 27.760 1.00 83.88 97 SER A N 1
ATOM 771 C CA . SER A 1 97 ? -20.281 0.209 27.658 1.00 83.88 97 SER A CA 1
ATOM 772 C C . SER A 1 97 ? -19.661 0.837 28.912 1.00 83.88 97 SER A C 1
ATOM 774 O O . SER A 1 97 ? -18.936 1.826 28.790 1.00 83.88 97 SER A O 1
ATOM 776 N N . ALA A 1 98 ? -19.919 0.286 30.101 1.00 86.94 98 ALA A N 1
ATOM 777 C CA . ALA A 1 98 ? -19.312 0.754 31.346 1.00 86.94 98 ALA A CA 1
ATOM 778 C C . ALA A 1 98 ? -17.830 0.353 31.470 1.00 86.94 98 ALA A C 1
ATOM 780 O O . ALA A 1 98 ? -17.023 1.131 31.980 1.00 86.94 98 ALA A O 1
ATOM 781 N N . MET A 1 99 ? -17.462 -0.844 31.001 1.00 86.19 99 MET A N 1
ATOM 782 C CA . MET A 1 99 ? -16.083 -1.353 31.061 1.00 86.19 99 MET A CA 1
ATOM 783 C C . MET A 1 99 ? -15.184 -0.816 29.940 1.00 86.19 99 MET A C 1
ATOM 785 O O . MET A 1 99 ? -13.974 -0.686 30.135 1.00 86.19 99 MET A O 1
ATOM 789 N N . TYR A 1 100 ? -15.763 -0.475 28.788 1.00 85.06 100 TYR A N 1
ATOM 790 C CA . TYR A 1 100 ? -15.050 -0.015 27.599 1.00 85.06 100 TYR A CA 1
ATOM 791 C C . TYR A 1 100 ? -15.596 1.335 27.108 1.00 85.06 100 TYR A C 1
ATOM 793 O O . TYR A 1 100 ? -16.185 1.423 26.031 1.00 85.06 100 TYR A O 1
ATOM 801 N N . PRO A 1 101 ? -15.367 2.427 27.859 1.00 83.38 101 PRO A N 1
ATOM 802 C CA . PRO A 1 101 ? -15.969 3.734 27.579 1.00 83.38 101 PRO A CA 1
ATOM 803 C C . PRO A 1 101 ? -15.526 4.367 26.249 1.00 83.38 101 PRO A C 1
ATOM 805 O O . PRO A 1 101 ? -16.168 5.301 25.784 1.00 83.38 101 PRO A O 1
ATOM 808 N N . LEU A 1 102 ? -14.443 3.874 25.637 1.00 83.81 102 LEU A N 1
ATOM 809 C CA . LEU A 1 102 ? -13.944 4.328 24.333 1.00 83.81 102 LEU A CA 1
ATOM 810 C C . LEU A 1 102 ? -14.699 3.719 23.141 1.00 83.81 102 LEU A C 1
ATOM 812 O O . LEU A 1 102 ? -14.441 4.112 22.010 1.00 83.81 102 LEU A O 1
ATOM 816 N N . MET A 1 103 ? -15.577 2.739 23.377 1.00 76.50 103 MET A N 1
ATOM 817 C CA . MET A 1 103 ? -16.376 2.093 22.326 1.00 76.50 103 MET A CA 1
ATOM 818 C C . MET A 1 103 ? -17.698 2.824 22.038 1.00 76.50 103 MET A C 1
ATOM 820 O O . MET A 1 103 ? -18.478 2.346 21.220 1.00 76.50 103 MET A O 1
ATOM 824 N N . LYS A 1 104 ? -17.966 3.938 22.732 1.00 66.19 104 LYS A N 1
ATOM 825 C CA . LYS A 1 104 ? -19.175 4.753 22.581 1.00 66.19 104 LYS A CA 1
ATOM 826 C C . LYS A 1 104 ? -18.995 5.876 21.565 1.00 66.19 104 LYS A C 1
ATOM 828 O O . LYS A 1 104 ? -17.889 6.459 21.536 1.00 66.19 104 LYS A O 1
#

Radius of gyration: 33.93 Å; chains: 1; bounding box: 70×28×97 Å

Sequence (104 aa):
MSRTRIIILQMREIIYTAIFVGLGILLLVVLFFMFWPDGKDENNERASSENEKTAIYEAGVYNKEMTIGDSVINLQVILDEEQVKSVEMTNLDDTVSAMYPLMK

pLDDT: mean 79.45, std 14.55, range [40.72, 96.38]